Protein AF-A0A8T0B0D5-F1 (afdb_monomer)

Solvent-accessible surface area (backbone atoms only — not comparable to full-atom values): 10250 Å² total; per-residue (Å²): 135,80,87,77,82,82,87,84,84,84,89,84,90,80,91,70,102,72,80,79,69,69,94,66,59,97,83,63,79,64,59,71,69,56,49,51,54,53,49,50,52,52,48,59,61,49,45,60,59,59,53,49,54,57,57,57,46,31,57,66,45,50,38,73,70,39,65,66,64,49,49,52,52,48,52,49,52,51,51,52,32,50,51,49,32,51,48,35,46,74,77,50,87,65,55,93,58,88,61,65,85,58,75,76,56,47,61,61,50,53,57,58,40,66,35,85,95,46,54,73,57,75,56,53,77,37,71,91,68,50,52,82,87,37,69,68,54,49,50,58,35,49,53,51,53,51,53,52,54,51,49,53,52,54,52,50,54,52,51,56,55,51,68,73,74,111

Secondary structure (DSSP, 8-state):
--TTS-----------TTTT--SS-TT----HHHHHHHHHHHHHHHHHHHHHHHHHHHHHTT-TT-HHHHHHHHHHHHHHHHHHHHHHHHHS-SS-------GGGHHHHHHHHTSGGGPPPGGGG-TTT--TT-HHHHHHHHHHHHHHHHHHHHHHHHHHHHHTT-

Sequence (166 aa):
MVIKLIQGQNADLSEDDNRNKLAYSVTDVPPWYLCIILGIQHFLTAFGGILAIPLILSQSLCLQHDGLTQSHLISTMFFVSGICTLLQVTLGIRLPILQGGTFTLLAPTTSLLSMPDWVCPAWTQNATLVNTSSPEFIQVWQSRIQVIQGSIMVGSLFQVWWDSLV

pLDDT: mean 75.68, std 16.86, range [29.59, 91.25]

Radius of gyration: 22.43 Å; Cα contacts (8 Å, |Δi|>4): 78; chains: 1; bounding box: 43×40×68 Å

Nearest PDB structures (foldseek):
  8jew-assembly1_A-2  TM=7.984E-01  e=6.962E-06  Homo sapiens
  8jez-assembly1_A-2  TM=7.592E-01  e=1.168E-05  Homo sapiens
  8jf0-assembly1_A-2  TM=8.179E-01  e=9.790E-05  Homo sapiens

Organism: Silurus meridionalis (NCBI:txid175797)

Mean predicted aligned error: 12.33 Å

Structure (mmCIF, N/CA/C/O backbone):
data_AF-A0A8T0B0D5-F1
#
_entry.id   AF-A0A8T0B0D5-F1
#
loop_
_atom_site.group_PDB
_atom_site.id
_atom_site.type_symbol
_atom_site.label_atom_id
_atom_site.label_alt_id
_atom_site.label_comp_id
_atom_site.label_asym_id
_atom_site.label_entity_id
_atom_site.label_seq_id
_atom_site.pdbx_PDB_ins_code
_atom_site.Cartn_x
_atom_site.Cartn_y
_atom_site.Cartn_z
_atom_site.occupancy
_atom_site.B_iso_or_equiv
_atom_site.auth_seq_id
_atom_site.auth_comp_id
_atom_site.auth_asym_id
_atom_site.auth_atom_id
_atom_site.pdbx_PDB_model_num
ATOM 1 N N . MET A 1 1 ? 0.054 -14.868 17.062 1.00 37.59 1 MET A N 1
ATOM 2 C CA . MET A 1 1 ? 1.086 -15.918 16.886 1.00 37.59 1 MET A CA 1
ATOM 3 C 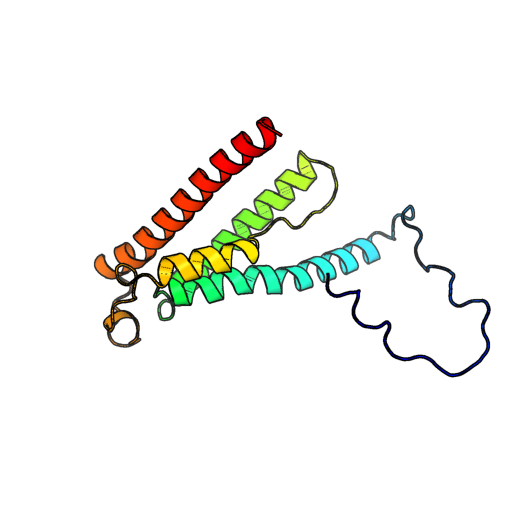C . MET A 1 1 ? 2.451 -15.571 17.504 1.00 37.59 1 MET A C 1
ATOM 5 O O . MET A 1 1 ? 3.306 -16.436 17.523 1.00 37.59 1 MET A O 1
ATOM 9 N N . VAL A 1 2 ? 2.666 -14.373 18.070 1.00 34.00 2 VAL A N 1
ATOM 10 C CA . VAL A 1 2 ? 3.942 -14.018 18.745 1.00 34.00 2 VAL A CA 1
ATOM 11 C C . VAL A 1 2 ? 3.901 -14.229 20.272 1.00 34.00 2 VAL A C 1
ATOM 13 O O . VAL A 1 2 ? 4.936 -14.333 20.913 1.00 34.00 2 VAL A O 1
ATOM 16 N N . ILE A 1 3 ? 2.721 -14.417 20.873 1.00 39.91 3 ILE A N 1
ATOM 17 C CA . ILE A 1 3 ? 2.562 -14.513 22.343 1.00 39.91 3 ILE A CA 1
ATOM 18 C C . ILE A 1 3 ? 2.840 -15.934 22.898 1.00 39.91 3 ILE A C 1
ATOM 20 O O . ILE A 1 3 ? 2.720 -16.173 24.093 1.00 39.91 3 ILE A O 1
ATOM 24 N N . LYS A 1 4 ? 3.254 -16.907 22.070 1.00 39.28 4 LYS A N 1
ATOM 25 C CA . LYS A 1 4 ? 3.425 -18.311 22.508 1.00 39.28 4 LYS A CA 1
ATOM 26 C C . LYS A 1 4 ? 4.863 -18.783 22.776 1.00 39.28 4 LYS A C 1
ATOM 28 O O . LYS A 1 4 ? 5.046 -19.974 22.996 1.00 39.28 4 LYS A O 1
ATOM 33 N N . LEU A 1 5 ? 5.869 -17.902 22.795 1.00 39.88 5 LEU A N 1
ATOM 34 C CA . LEU A 1 5 ? 7.285 -18.312 22.913 1.00 39.88 5 LEU A CA 1
ATOM 35 C C . LEU A 1 5 ? 7.993 -17.937 24.230 1.00 39.88 5 LEU A C 1
ATOM 37 O O . LEU A 1 5 ? 9.216 -17.906 24.270 1.00 39.88 5 LEU A O 1
ATOM 41 N N . ILE A 1 6 ? 7.265 -17.708 25.328 1.00 41.59 6 ILE A N 1
ATOM 42 C CA . ILE A 1 6 ? 7.870 -17.430 26.652 1.00 41.59 6 ILE A CA 1
ATOM 43 C C . ILE A 1 6 ? 7.295 -18.386 27.716 1.00 41.59 6 ILE A C 1
ATOM 45 O O . ILE A 1 6 ? 6.822 -17.985 28.771 1.00 41.59 6 ILE A O 1
ATOM 49 N N . GLN A 1 7 ? 7.275 -19.686 27.414 1.00 43.03 7 GLN A N 1
ATOM 50 C CA . GLN A 1 7 ? 6.944 -20.766 28.366 1.00 43.03 7 GLN A CA 1
ATOM 51 C C . GLN A 1 7 ? 8.176 -21.640 28.668 1.00 43.03 7 GLN A C 1
ATOM 53 O O . GLN A 1 7 ? 8.060 -22.834 28.920 1.00 43.03 7 GLN A O 1
ATOM 58 N N . GLY A 1 8 ? 9.374 -21.056 28.585 1.00 35.22 8 GLY A N 1
ATOM 59 C CA . GLY A 1 8 ? 10.639 -21.791 28.547 1.00 35.22 8 GLY A CA 1
ATOM 60 C C . GLY A 1 8 ? 11.610 -21.553 29.702 1.00 35.22 8 GLY A C 1
ATOM 61 O O . GLY A 1 8 ? 12.781 -21.862 29.517 1.00 35.22 8 GLY A O 1
ATOM 62 N N . GLN A 1 9 ? 11.199 -21.010 30.857 1.00 32.94 9 GLN A N 1
ATOM 63 C CA . GLN A 1 9 ? 12.089 -20.976 32.030 1.00 32.94 9 GLN A CA 1
ATOM 64 C C . GLN A 1 9 ? 11.304 -20.897 33.350 1.00 32.94 9 GLN A C 1
ATOM 66 O O . GLN A 1 9 ? 10.530 -19.972 33.568 1.00 32.94 9 GLN A O 1
ATOM 71 N N . ASN A 1 10 ? 11.479 -21.917 34.192 1.00 37.72 10 ASN A N 1
ATOM 72 C CA . ASN A 1 10 ? 10.808 -22.164 35.472 1.00 37.72 10 ASN A CA 1
ATOM 73 C C . ASN A 1 10 ? 11.832 -22.067 36.635 1.00 37.72 10 ASN A C 1
ATOM 75 O O . ASN A 1 10 ? 13.013 -22.310 36.386 1.00 37.72 10 ASN A O 1
ATOM 79 N N . ALA A 1 11 ? 11.332 -21.833 37.864 1.00 31.84 11 ALA A N 1
ATOM 80 C CA . ALA A 1 11 ? 11.979 -21.660 39.194 1.00 31.84 11 ALA A CA 1
ATOM 81 C C . ALA A 1 11 ? 12.432 -20.213 39.530 1.00 31.84 11 ALA A C 1
ATOM 83 O O . ALA A 1 11 ? 13.164 -19.618 38.750 1.00 31.84 11 ALA A O 1
ATOM 84 N N . ASP A 1 12 ? 12.010 -19.542 40.619 1.00 29.59 12 ASP A N 1
ATOM 85 C CA . ASP A 1 12 ? 11.846 -19.944 42.038 1.00 29.59 12 ASP A CA 1
ATOM 86 C C . ASP A 1 12 ? 10.712 -19.136 42.768 1.00 29.59 12 ASP A C 1
ATOM 88 O O . ASP A 1 12 ? 10.218 -18.140 42.240 1.00 29.59 12 ASP A O 1
ATOM 92 N N . LEU A 1 13 ? 10.297 -19.608 43.954 1.00 33.19 13 LEU A N 1
ATOM 93 C CA . LEU A 1 13 ? 9.219 -19.218 44.898 1.00 33.19 13 LEU A CA 1
ATOM 94 C C . LEU A 1 13 ? 9.270 -17.726 45.339 1.00 33.19 13 LEU A C 1
ATOM 96 O O . LEU A 1 13 ? 10.309 -17.094 45.228 1.00 33.19 13 LEU A O 1
ATOM 100 N N . SER A 1 14 ? 8.262 -17.022 45.878 1.00 35.22 14 SER A N 1
ATOM 101 C CA . SER A 1 14 ? 7.032 -17.307 46.640 1.00 35.22 14 SER A CA 1
ATOM 102 C C . SER A 1 14 ? 6.222 -15.987 46.771 1.00 35.22 14 SER A C 1
ATOM 104 O O . SER A 1 14 ? 6.750 -14.915 46.488 1.00 35.22 14 SER A O 1
ATOM 106 N N . GLU A 1 15 ? 4.967 -16.080 47.237 1.00 37.84 15 GLU A N 1
ATOM 107 C CA . GLU A 1 15 ? 4.108 -14.987 47.754 1.00 37.84 15 GLU A CA 1
ATOM 108 C C . GLU A 1 15 ? 3.615 -13.922 46.754 1.00 37.84 15 GLU A C 1
ATOM 110 O O . GLU A 1 15 ? 4.315 -12.993 46.371 1.00 37.84 15 GLU A O 1
ATOM 115 N N . ASP A 1 16 ? 2.361 -14.039 46.308 1.00 37.31 16 ASP A N 1
ATOM 116 C CA . ASP A 1 16 ? 1.314 -13.043 46.610 1.00 37.31 16 ASP A CA 1
ATOM 117 C C . ASP A 1 16 ? 0.026 -13.420 45.857 1.00 37.31 16 ASP A C 1
ATOM 119 O O . ASP A 1 16 ? -0.079 -13.282 44.633 1.00 37.31 16 ASP A O 1
ATOM 123 N N . ASP A 1 17 ? -0.946 -13.911 46.623 1.00 40.31 17 ASP A N 1
ATOM 124 C CA . ASP A 1 17 ? -2.309 -14.327 46.264 1.00 40.31 17 ASP A CA 1
ATOM 125 C C . ASP A 1 17 ? -3.208 -13.128 45.861 1.00 40.31 17 ASP A C 1
ATOM 127 O O . ASP A 1 17 ? -4.390 -13.059 46.176 1.00 40.31 17 ASP A O 1
ATOM 131 N N . ASN A 1 18 ? -2.644 -12.132 45.169 1.00 44.91 18 ASN A N 1
ATOM 132 C CA . ASN A 1 18 ? -3.344 -10.921 44.717 1.00 44.91 18 ASN A CA 1
ATOM 133 C C . ASN A 1 18 ? -2.900 -10.410 43.334 1.00 44.91 18 ASN A C 1
ATOM 135 O O . ASN A 1 18 ? -3.314 -9.337 42.898 1.00 44.91 18 ASN A O 1
ATOM 139 N N . ARG A 1 19 ? -2.092 -11.175 42.588 1.00 44.25 19 ARG A N 1
ATOM 140 C CA . ARG A 1 19 ? -1.550 -10.749 41.278 1.00 44.25 19 ARG A CA 1
ATOM 141 C C . ARG A 1 19 ? -2.359 -11.189 40.051 1.00 44.25 19 ARG A C 1
ATOM 143 O O . ARG A 1 19 ? -2.005 -10.832 38.932 1.00 44.25 19 ARG A O 1
ATOM 150 N N . ASN A 1 20 ? -3.470 -11.901 40.254 1.00 49.75 20 ASN A N 1
ATOM 151 C CA . ASN A 1 20 ? -4.321 -12.430 39.175 1.00 49.75 20 ASN A CA 1
ATOM 152 C C . ASN A 1 20 ? -5.696 -11.754 39.082 1.00 49.75 20 ASN A C 1
ATOM 154 O O . ASN A 1 20 ? -6.598 -12.261 38.414 1.00 49.75 20 ASN A O 1
ATOM 158 N N . LYS A 1 21 ? -5.886 -10.599 39.726 1.00 45.38 21 LYS A N 1
ATOM 159 C CA . LYS A 1 21 ? -7.056 -9.769 39.454 1.00 45.38 21 LYS A CA 1
ATOM 160 C C . LYS A 1 21 ? -6.777 -9.011 38.165 1.00 45.38 21 LYS A C 1
ATOM 162 O O . LYS A 1 21 ? -6.106 -7.983 38.180 1.00 45.38 21 LYS A O 1
ATOM 167 N N . LEU A 1 22 ? -7.241 -9.569 37.045 1.00 54.00 22 LEU A N 1
ATOM 168 C CA . LEU A 1 22 ? -7.287 -8.873 35.760 1.00 54.00 22 LEU A CA 1
ATOM 169 C C . LEU A 1 22 ? -7.783 -7.446 36.024 1.00 54.00 22 LEU A C 1
ATOM 171 O O . LEU A 1 22 ? -8.912 -7.257 36.472 1.00 54.00 22 LEU A O 1
ATOM 175 N N . ALA A 1 23 ? -6.930 -6.447 35.778 1.00 54.97 23 ALA A N 1
ATOM 176 C CA . ALA A 1 23 ? -7.264 -5.036 35.990 1.00 54.97 23 ALA A CA 1
ATOM 177 C C . ALA A 1 23 ? -8.398 -4.555 35.060 1.00 54.97 23 ALA A C 1
ATOM 179 O O . ALA A 1 23 ? -8.826 -3.407 35.142 1.00 54.97 23 ALA A O 1
ATOM 180 N N . TYR A 1 24 ? -8.862 -5.435 34.168 1.00 50.34 24 TYR A N 1
ATOM 181 C CA . TYR A 1 24 ? -9.861 -5.164 33.162 1.00 50.34 24 TYR A CA 1
ATOM 182 C C . TYR A 1 24 ? -10.664 -6.432 32.837 1.00 50.34 24 TYR A C 1
ATOM 184 O O . TYR A 1 24 ? -10.088 -7.417 32.370 1.00 50.34 24 TYR A O 1
ATOM 192 N N . SER A 1 25 ? -11.978 -6.430 33.081 1.00 45.09 25 SER A N 1
ATOM 193 C CA . SER A 1 25 ? -12.872 -7.485 32.592 1.00 45.09 25 SER A CA 1
ATOM 194 C C . SER A 1 25 ? -13.268 -7.193 31.141 1.00 45.09 25 SER A C 1
ATOM 196 O O . SER A 1 25 ? -13.437 -6.037 30.763 1.00 45.09 25 SER A O 1
ATOM 198 N N . VAL A 1 26 ? -13.453 -8.228 30.313 1.00 53.47 26 VAL A N 1
ATOM 199 C CA . VAL A 1 26 ? -13.815 -8.120 28.877 1.00 53.47 26 VAL A CA 1
ATOM 200 C C . VAL A 1 26 ? -15.113 -7.318 28.642 1.00 53.47 26 VAL A C 1
ATOM 202 O O . VAL A 1 26 ? -15.355 -6.839 27.537 1.00 53.47 26 VAL A O 1
ATOM 205 N N . THR A 1 27 ? -15.932 -7.141 29.681 1.00 53.06 27 THR A N 1
ATOM 206 C CA . THR A 1 27 ? -17.210 -6.414 29.657 1.00 53.06 27 THR A CA 1
ATOM 207 C C . THR A 1 27 ? -17.163 -5.011 30.265 1.00 53.06 27 THR A C 1
ATOM 209 O O . THR A 1 27 ? -18.185 -4.328 30.240 1.00 53.06 27 THR A O 1
ATOM 212 N N . ASP A 1 28 ? -16.032 -4.564 30.819 1.00 53.31 28 ASP A N 1
ATOM 213 C CA . ASP A 1 28 ? -15.916 -3.181 31.277 1.00 53.31 28 ASP A CA 1
ATOM 214 C C . ASP A 1 28 ? -15.750 -2.267 30.055 1.00 53.31 28 ASP A C 1
ATOM 216 O O . ASP A 1 28 ? -15.001 -2.570 29.122 1.00 53.31 28 ASP A O 1
ATOM 220 N N . VAL A 1 29 ? -16.459 -1.140 30.029 1.00 56.88 29 VAL A N 1
ATOM 221 C CA . VAL A 1 29 ? -16.253 -0.059 29.051 1.00 56.88 29 VAL A CA 1
ATOM 222 C C . VAL A 1 29 ? -15.264 0.916 29.677 1.00 56.88 29 VAL A C 1
ATOM 224 O O . VAL A 1 29 ? -15.594 1.508 30.710 1.00 56.88 29 VAL A O 1
ATOM 227 N N . PRO A 1 30 ? -14.056 1.091 29.113 1.00 59.50 30 PRO A N 1
ATOM 228 C CA . PRO A 1 30 ? -13.043 1.846 29.810 1.00 59.50 30 PRO A CA 1
ATOM 229 C C . PRO A 1 30 ? -13.477 3.304 29.751 1.00 59.50 30 PRO A C 1
ATOM 231 O O . PRO A 1 30 ? -14.132 3.711 28.783 1.00 59.50 30 PRO A O 1
ATOM 234 N N . PRO A 1 31 ? -13.102 4.117 30.746 1.00 69.94 31 PRO A N 1
ATOM 235 C CA . PRO A 1 31 ? -13.278 5.551 30.658 1.00 69.94 31 PRO A CA 1
ATOM 236 C C . PRO A 1 31 ? -12.834 6.063 29.283 1.00 69.94 31 PRO A C 1
ATOM 238 O O . PRO A 1 31 ? -11.808 5.631 28.752 1.00 69.94 31 PRO A O 1
ATOM 241 N N . TRP A 1 32 ? -13.616 6.969 28.700 1.00 72.69 32 TRP A N 1
ATOM 242 C CA . TRP A 1 32 ? -13.487 7.396 27.302 1.00 72.69 32 TRP A CA 1
ATOM 243 C C . TRP A 1 32 ? -12.056 7.814 26.905 1.00 72.69 32 TRP A C 1
ATOM 245 O O . TRP A 1 32 ? -11.629 7.571 25.780 1.00 72.69 32 TRP A O 1
ATOM 255 N N . TYR A 1 33 ? -11.285 8.360 27.848 1.00 74.44 33 TYR A N 1
ATOM 256 C CA . TYR A 1 33 ? -9.878 8.731 27.676 1.00 74.44 33 TYR A CA 1
ATOM 257 C C . TYR A 1 33 ? -8.932 7.528 27.524 1.00 74.44 33 TYR A C 1
ATOM 259 O O . TYR A 1 33 ? -8.046 7.555 26.671 1.00 74.44 33 TYR A O 1
ATOM 267 N N . LEU A 1 34 ? -9.123 6.453 28.298 1.00 75.56 34 LEU A N 1
ATOM 268 C CA . LEU A 1 34 ? -8.311 5.236 28.181 1.00 75.56 34 LEU A CA 1
ATOM 269 C C . LEU A 1 34 ? -8.586 4.509 26.864 1.00 75.56 34 LEU A C 1
ATOM 271 O O . LEU A 1 34 ? -7.650 4.032 26.233 1.00 75.56 34 LEU A O 1
ATOM 275 N N . CYS A 1 35 ? -9.841 4.496 26.407 1.00 75.75 35 CYS A N 1
ATOM 276 C CA . CYS A 1 35 ? -10.216 3.922 25.113 1.00 75.75 35 CYS A CA 1
ATOM 277 C C . CYS A 1 35 ? -9.499 4.622 23.942 1.00 75.75 35 CYS A C 1
ATOM 279 O O . CYS A 1 35 ? -8.962 3.961 23.054 1.00 75.75 35 CYS A O 1
ATOM 281 N N . ILE A 1 36 ? -9.414 5.957 23.976 1.00 79.62 36 ILE A N 1
ATOM 282 C CA . ILE A 1 36 ? -8.709 6.740 22.951 1.00 79.62 36 ILE A CA 1
ATOM 283 C C . ILE A 1 36 ? -7.209 6.430 22.954 1.00 79.62 36 ILE A C 1
ATOM 285 O O . ILE A 1 36 ? -6.638 6.178 21.895 1.00 79.62 36 ILE A O 1
ATOM 289 N N . ILE A 1 37 ? -6.567 6.411 24.126 1.00 83.69 37 ILE A N 1
ATOM 290 C CA . ILE A 1 37 ? -5.126 6.133 24.233 1.00 83.69 37 ILE A CA 1
ATOM 291 C C . ILE A 1 37 ? -4.807 4.715 23.744 1.00 83.69 37 ILE A C 1
ATOM 293 O O . ILE A 1 37 ? -3.882 4.533 22.952 1.00 83.69 37 ILE A O 1
ATOM 297 N N . LEU A 1 38 ? -5.599 3.721 24.158 1.00 80.56 38 LEU A N 1
ATOM 298 C CA . LEU A 1 38 ? -5.425 2.332 23.733 1.00 80.56 38 LEU A CA 1
ATOM 299 C C . LEU A 1 38 ? -5.659 2.170 22.221 1.00 80.56 38 LEU A C 1
ATOM 301 O O . LEU A 1 38 ? -4.917 1.453 21.553 1.00 80.56 38 LEU A O 1
ATOM 305 N N . GLY A 1 39 ? -6.650 2.877 21.667 1.00 78.81 39 GLY A N 1
ATOM 306 C CA . GLY A 1 39 ? -6.935 2.904 20.231 1.00 78.81 39 GLY A CA 1
ATOM 307 C C . GLY A 1 39 ? -5.794 3.512 19.413 1.00 78.81 39 GLY A C 1
ATOM 308 O O . GLY A 1 39 ? -5.383 2.932 18.409 1.00 78.81 39 GLY A O 1
ATOM 309 N N . ILE A 1 40 ? -5.221 4.630 19.873 1.00 82.88 40 ILE A N 1
ATOM 310 C CA . ILE A 1 40 ? -4.040 5.246 19.249 1.00 82.88 40 ILE A CA 1
ATOM 311 C C . ILE A 1 40 ? -2.842 4.297 19.319 1.00 82.88 40 ILE A C 1
ATOM 313 O O . ILE A 1 40 ? -2.151 4.115 18.319 1.00 82.88 40 ILE A O 1
ATOM 317 N N . GLN A 1 41 ? -2.605 3.654 20.464 1.00 84.44 41 GLN A N 1
ATOM 318 C CA . GLN A 1 41 ? -1.517 2.690 20.617 1.00 84.44 41 GLN A CA 1
ATOM 319 C C . GLN A 1 41 ? -1.669 1.507 19.651 1.00 84.44 41 GLN A C 1
ATOM 321 O O . GLN A 1 41 ? -0.702 1.116 18.988 1.00 84.44 41 GLN A O 1
ATOM 326 N N . HIS A 1 42 ? -2.882 0.963 19.522 1.00 80.12 42 HIS A N 1
ATOM 327 C CA . HIS A 1 42 ? -3.159 -0.112 18.574 1.00 80.12 42 HIS A CA 1
ATOM 328 C C . HIS A 1 42 ? -2.969 0.332 17.123 1.00 80.12 42 HIS A C 1
ATOM 330 O O . HIS A 1 42 ? -2.359 -0.400 16.341 1.00 80.12 42 HIS A O 1
ATOM 336 N N . PHE A 1 43 ? -3.422 1.538 16.780 1.00 83.19 43 PHE A N 1
ATOM 337 C CA . PHE A 1 43 ? -3.237 2.112 15.453 1.00 83.19 43 PHE A CA 1
ATOM 338 C C . PHE A 1 43 ? -1.755 2.308 15.117 1.00 83.19 43 PHE A C 1
ATOM 340 O O . PHE A 1 43 ? -1.307 1.835 14.078 1.00 83.19 43 PHE A O 1
ATOM 347 N N . LEU A 1 44 ? -0.974 2.930 16.006 1.00 84.00 44 LEU A N 1
ATOM 348 C CA . LEU A 1 44 ? 0.464 3.147 15.805 1.00 84.00 44 LEU A CA 1
ATOM 349 C C . LEU A 1 44 ? 1.236 1.828 15.676 1.00 84.00 44 LEU A C 1
ATOM 351 O O . LEU A 1 44 ? 2.153 1.721 14.864 1.00 84.00 44 LEU A O 1
ATOM 355 N N . THR A 1 45 ? 0.840 0.804 16.434 1.00 85.06 45 THR A N 1
ATOM 356 C CA . THR A 1 45 ? 1.448 -0.530 16.334 1.00 85.06 45 THR A CA 1
ATOM 357 C C . THR A 1 45 ? 1.135 -1.186 14.985 1.00 85.06 45 THR A C 1
ATOM 359 O O . THR A 1 45 ? 2.023 -1.749 14.348 1.00 85.06 45 THR A O 1
ATOM 362 N N . ALA A 1 46 ? -0.111 -1.092 14.511 1.00 82.56 46 ALA A N 1
ATOM 363 C CA . ALA A 1 46 ? -0.515 -1.633 13.212 1.00 82.56 46 ALA A CA 1
ATOM 364 C C . ALA A 1 46 ? 0.058 -0.837 12.024 1.00 82.56 46 ALA A C 1
ATOM 366 O O . ALA A 1 46 ? 0.381 -1.415 10.986 1.00 82.56 46 ALA A O 1
ATOM 367 N N . PHE A 1 47 ? 0.234 0.476 12.186 1.00 84.62 47 PHE A N 1
ATOM 368 C CA . PHE A 1 47 ? 0.776 1.390 11.182 1.00 84.62 47 PHE A CA 1
ATOM 369 C C . PHE A 1 47 ? 2.154 0.954 10.673 1.00 84.62 47 PHE A C 1
ATOM 371 O O . PHE A 1 47 ? 2.393 0.967 9.466 1.00 84.62 47 PHE A O 1
ATOM 378 N N . GLY A 1 48 ? 3.034 0.489 11.568 1.00 84.75 48 GLY A N 1
ATOM 379 C CA . GLY A 1 48 ? 4.346 -0.038 11.178 1.00 84.75 48 GLY A CA 1
ATOM 380 C C . GLY A 1 48 ? 4.244 -1.238 10.231 1.00 84.75 48 GLY A C 1
ATOM 381 O O . GLY A 1 48 ? 5.018 -1.351 9.282 1.00 84.75 48 GLY A O 1
ATOM 382 N N . GLY A 1 49 ? 3.239 -2.096 10.434 1.00 82.50 49 GLY A N 1
ATOM 383 C CA . GLY A 1 49 ? 2.980 -3.229 9.550 1.00 82.50 49 GLY A CA 1
ATOM 384 C C . GLY A 1 49 ? 2.433 -2.805 8.184 1.00 82.50 49 GLY A C 1
ATOM 385 O O . GLY A 1 49 ? 2.873 -3.309 7.152 1.00 82.50 49 GLY A O 1
ATOM 386 N N . ILE A 1 50 ? 1.524 -1.828 8.170 1.00 82.06 50 ILE A N 1
ATOM 387 C CA . ILE A 1 50 ? 0.928 -1.298 6.936 1.00 82.06 50 ILE A CA 1
ATOM 388 C C . ILE A 1 50 ? 1.976 -0.583 6.074 1.00 82.06 50 ILE A C 1
ATOM 390 O O . ILE A 1 50 ? 1.929 -0.725 4.857 1.00 82.06 50 ILE A O 1
ATOM 394 N N . LEU A 1 51 ? 2.941 0.127 6.675 1.00 88.12 51 LEU A N 1
ATOM 395 C CA . LEU A 1 51 ? 4.047 0.766 5.949 1.00 88.12 51 LEU A CA 1
ATOM 396 C C . LEU A 1 51 ? 5.042 -0.221 5.341 1.00 88.12 51 LEU A C 1
ATOM 398 O O . LEU A 1 51 ? 5.602 0.058 4.283 1.00 88.12 51 LEU A O 1
ATOM 402 N N . ALA A 1 52 ? 5.289 -1.353 5.999 1.00 88.75 52 ALA A N 1
ATOM 403 C CA . ALA A 1 52 ? 6.303 -2.302 5.551 1.00 88.75 52 ALA A CA 1
ATOM 404 C C . ALA A 1 52 ? 5.974 -2.894 4.168 1.00 88.75 52 ALA A C 1
ATOM 406 O O . ALA A 1 52 ? 6.861 -3.074 3.338 1.00 88.75 52 ALA A O 1
ATOM 407 N N . ILE A 1 53 ? 4.692 -3.144 3.897 1.00 86.69 53 ILE A N 1
ATOM 408 C CA . ILE A 1 53 ? 4.208 -3.760 2.653 1.00 86.69 53 ILE A CA 1
ATOM 409 C C . ILE A 1 53 ? 4.521 -2.912 1.404 1.00 86.69 53 ILE A C 1
ATOM 411 O O . ILE A 1 53 ? 5.213 -3.425 0.523 1.00 86.69 53 ILE A O 1
ATOM 415 N N . PRO A 1 54 ? 4.075 -1.641 1.283 1.00 85.00 54 PRO A N 1
ATOM 416 C CA . PRO A 1 54 ? 4.403 -0.800 0.134 1.00 85.00 54 PRO A CA 1
ATOM 417 C C . PRO A 1 54 ? 5.899 -0.542 0.002 1.00 85.00 54 PRO A C 1
ATOM 419 O O . PRO A 1 54 ? 6.370 -0.368 -1.116 1.00 85.00 54 PRO A O 1
ATOM 422 N N . LEU A 1 55 ? 6.644 -0.528 1.113 1.00 88.44 55 LEU A N 1
ATOM 423 C CA . LEU A 1 55 ? 8.086 -0.299 1.091 1.00 88.44 55 LEU A CA 1
ATOM 424 C C . LEU A 1 55 ? 8.842 -1.476 0.470 1.00 88.44 55 LEU A C 1
ATOM 426 O O . LEU A 1 55 ? 9.735 -1.268 -0.338 1.00 88.44 55 LEU A O 1
ATOM 430 N N . ILE A 1 56 ? 8.463 -2.710 0.810 1.00 88.50 56 ILE A N 1
ATOM 431 C CA . ILE A 1 56 ? 9.022 -3.927 0.198 1.00 88.50 56 ILE A CA 1
ATOM 432 C C . ILE A 1 56 ? 8.574 -4.032 -1.266 1.00 88.50 56 ILE A C 1
ATOM 434 O O . ILE A 1 56 ? 9.346 -4.393 -2.160 1.00 88.50 56 ILE A O 1
ATOM 438 N N . LEU A 1 57 ? 7.313 -3.688 -1.524 1.00 86.56 57 LEU A N 1
ATOM 439 C CA . LEU A 1 57 ? 6.740 -3.754 -2.857 1.00 86.56 57 LEU A CA 1
ATOM 440 C C . LEU A 1 57 ? 7.361 -2.713 -3.803 1.00 86.56 57 LEU A C 1
ATOM 442 O O . LEU A 1 57 ? 7.594 -3.035 -4.965 1.00 86.56 57 LEU A O 1
ATOM 446 N N . SER A 1 58 ? 7.697 -1.507 -3.330 1.00 86.56 58 SER A N 1
ATOM 447 C CA . SER A 1 58 ? 8.326 -0.473 -4.164 1.00 86.56 58 SER A CA 1
ATOM 448 C C . SER A 1 58 ? 9.698 -0.901 -4.688 1.00 86.56 58 SER A C 1
ATOM 450 O O . SER A 1 58 ? 10.027 -0.601 -5.837 1.00 86.56 58 SER A O 1
ATOM 452 N N . GLN A 1 59 ? 10.459 -1.680 -3.910 1.00 84.44 59 GLN A N 1
ATOM 453 C CA . GLN A 1 59 ? 11.730 -2.261 -4.366 1.00 84.44 59 GLN A CA 1
ATOM 454 C C . GLN A 1 59 ? 11.498 -3.273 -5.495 1.00 84.44 59 GLN A C 1
ATOM 456 O O . GLN A 1 59 ? 12.214 -3.278 -6.492 1.00 84.44 59 GLN A O 1
ATOM 461 N N . SER A 1 60 ? 10.447 -4.087 -5.366 1.00 84.44 60 SER A N 1
ATOM 462 C CA . SER A 1 60 ? 10.099 -5.131 -6.341 1.00 84.44 60 SER A CA 1
ATOM 463 C C . SER A 1 60 ? 9.453 -4.568 -7.621 1.00 84.44 60 SER A C 1
ATOM 465 O O . SER A 1 60 ? 9.496 -5.195 -8.676 1.00 84.44 60 SER A O 1
ATOM 467 N N . LEU A 1 61 ? 8.863 -3.372 -7.544 1.00 83.50 61 LEU A N 1
ATOM 468 C CA . LEU A 1 61 ? 8.256 -2.639 -8.663 1.00 83.50 61 LEU A CA 1
ATOM 469 C C . LEU A 1 61 ? 9.235 -1.712 -9.401 1.00 83.50 61 LEU A C 1
ATOM 471 O O . LEU A 1 61 ? 8.820 -1.017 -10.326 1.00 83.50 61 LEU A O 1
ATOM 475 N N . CYS A 1 62 ? 10.513 -1.691 -9.005 1.00 83.62 62 CYS A N 1
ATOM 476 C CA . CYS A 1 62 ? 11.544 -0.802 -9.553 1.00 83.62 62 CYS A CA 1
ATOM 477 C C . CYS A 1 62 ? 11.290 0.701 -9.278 1.00 83.62 62 CYS A C 1
ATOM 479 O O . CYS A 1 62 ? 11.775 1.563 -10.008 1.00 83.62 62 CYS A O 1
ATOM 481 N N . LEU A 1 63 ? 10.545 1.023 -8.214 1.00 81.75 63 LEU A N 1
ATOM 482 C CA . LEU A 1 63 ? 10.140 2.384 -7.826 1.00 81.75 63 LEU A CA 1
ATOM 483 C C . LEU A 1 63 ? 11.049 3.019 -6.756 1.00 81.75 63 LEU A C 1
ATOM 485 O O . LEU A 1 63 ? 10.768 4.116 -6.284 1.00 81.75 63 LEU A O 1
ATOM 489 N N . GLN A 1 64 ? 12.141 2.350 -6.369 1.00 76.06 64 GLN A N 1
ATOM 490 C CA . GLN A 1 64 ? 13.023 2.739 -5.255 1.00 76.06 64 GLN A CA 1
ATOM 491 C C . GLN A 1 64 ? 13.551 4.186 -5.344 1.00 76.06 64 GLN A C 1
ATOM 493 O O . GLN A 1 64 ? 13.789 4.818 -4.317 1.00 76.06 64 GLN A O 1
ATOM 498 N N . HIS A 1 65 ? 13.748 4.697 -6.561 1.00 75.94 65 HIS A N 1
ATOM 499 C CA . HIS A 1 65 ? 14.346 6.010 -6.819 1.00 75.94 65 HIS A CA 1
ATOM 500 C C . HIS A 1 65 ? 13.320 7.133 -7.029 1.00 75.94 65 HIS A C 1
ATOM 502 O O . HIS A 1 65 ? 13.707 8.296 -7.102 1.00 75.94 65 HIS A O 1
ATOM 508 N N . ASP A 1 66 ? 12.024 6.812 -7.088 1.00 81.00 66 ASP A N 1
ATOM 509 C CA . ASP A 1 66 ? 10.955 7.798 -7.240 1.00 81.00 66 ASP A CA 1
ATOM 510 C C . ASP A 1 66 ? 10.194 7.982 -5.922 1.00 81.00 66 ASP A C 1
ATOM 512 O O . ASP A 1 66 ? 9.129 7.405 -5.681 1.00 81.00 66 ASP A O 1
ATOM 516 N N . GLY A 1 67 ? 10.768 8.811 -5.047 1.00 81.94 67 GLY A N 1
ATOM 517 C CA . GLY A 1 67 ? 10.177 9.119 -3.746 1.00 81.94 67 GLY A CA 1
ATOM 518 C C . GLY A 1 67 ? 8.784 9.752 -3.845 1.00 81.94 67 GLY A C 1
ATOM 519 O O . GLY A 1 67 ? 7.960 9.537 -2.954 1.00 81.94 67 GLY A O 1
ATOM 520 N N . LEU A 1 68 ? 8.487 10.474 -4.933 1.00 85.69 68 LEU A N 1
ATOM 521 C CA . LEU A 1 68 ? 7.177 11.088 -5.144 1.00 85.69 68 LEU A CA 1
ATOM 522 C C . LEU A 1 68 ? 6.127 10.005 -5.397 1.00 85.69 68 LEU A C 1
ATOM 524 O O . LEU A 1 68 ? 5.175 9.889 -4.623 1.00 85.69 68 LEU A O 1
ATOM 528 N N . THR A 1 69 ? 6.334 9.150 -6.399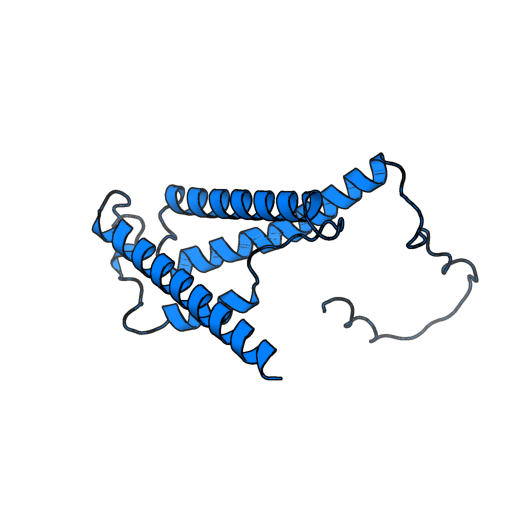 1.00 85.38 69 THR A N 1
ATOM 529 C CA . THR A 1 69 ? 5.396 8.059 -6.720 1.00 85.38 69 THR A CA 1
ATOM 530 C C . THR A 1 69 ? 5.267 7.061 -5.568 1.00 85.38 69 THR A C 1
ATOM 532 O O . THR A 1 69 ? 4.156 6.643 -5.230 1.00 85.38 69 THR A O 1
ATOM 535 N N . GLN A 1 70 ? 6.371 6.737 -4.886 1.00 86.62 70 GLN A N 1
ATOM 536 C CA . GLN A 1 70 ? 6.336 5.884 -3.698 1.00 86.62 70 GLN A CA 1
ATOM 537 C C . GLN A 1 70 ? 5.468 6.494 -2.585 1.00 86.62 70 GLN A C 1
ATOM 539 O O . GLN A 1 70 ? 4.649 5.794 -1.987 1.00 86.62 70 GLN A O 1
ATOM 544 N N . SER A 1 71 ? 5.601 7.797 -2.316 1.00 89.56 71 SER A N 1
ATOM 545 C CA . SER A 1 71 ? 4.786 8.476 -1.301 1.00 89.56 71 SER A CA 1
ATOM 546 C C . SER A 1 71 ? 3.297 8.513 -1.669 1.00 89.56 71 SER A C 1
ATOM 548 O O . SER A 1 71 ? 2.444 8.315 -0.800 1.00 89.56 71 SER A O 1
ATOM 550 N N . HIS A 1 72 ? 2.969 8.668 -2.957 1.00 89.56 72 HIS A N 1
ATOM 551 C CA . HIS A 1 72 ? 1.594 8.604 -3.452 1.00 89.56 72 HIS A CA 1
ATOM 552 C C . HIS A 1 72 ? 0.968 7.218 -3.256 1.00 89.56 72 HIS A C 1
ATOM 554 O O . HIS A 1 72 ? -0.180 7.124 -2.812 1.00 89.56 72 HIS A O 1
ATOM 560 N N . LEU A 1 73 ? 1.718 6.142 -3.518 1.00 88.12 73 LEU A N 1
ATOM 561 C CA . LEU A 1 73 ? 1.275 4.764 -3.271 1.00 88.12 73 LEU A CA 1
ATOM 562 C C . LEU A 1 73 ? 0.989 4.523 -1.785 1.00 88.12 73 LEU A C 1
ATOM 564 O O . LEU A 1 73 ? -0.085 4.035 -1.436 1.00 88.12 73 LEU A O 1
ATOM 568 N N . ILE A 1 74 ? 1.916 4.923 -0.911 1.00 89.81 74 ILE A N 1
ATOM 569 C CA . ILE A 1 74 ? 1.769 4.785 0.544 1.00 89.81 74 ILE A CA 1
ATOM 570 C C . ILE A 1 74 ? 0.537 5.558 1.038 1.00 89.81 74 ILE A C 1
ATOM 572 O O . ILE A 1 74 ? -0.293 5.004 1.760 1.00 89.81 74 ILE A O 1
ATOM 576 N N . SER A 1 75 ? 0.380 6.813 0.607 1.00 90.88 75 SER A N 1
ATOM 577 C CA . SER A 1 75 ? -0.772 7.654 0.955 1.00 90.88 75 SER A CA 1
ATOM 578 C C . SER A 1 75 ? -2.094 7.019 0.514 1.00 90.88 75 SER A C 1
ATOM 580 O O . SER A 1 75 ? -3.037 6.922 1.299 1.00 90.88 75 SER A O 1
ATOM 582 N N . THR A 1 76 ? -2.142 6.491 -0.710 1.00 90.12 76 THR A N 1
ATOM 583 C CA . THR A 1 76 ? -3.337 5.828 -1.248 1.00 90.12 76 THR A CA 1
ATOM 584 C C . THR A 1 76 ? -3.677 4.559 -0.465 1.00 90.12 76 THR A C 1
ATOM 586 O O . THR A 1 76 ? -4.842 4.328 -0.150 1.00 90.12 76 THR A O 1
ATOM 589 N N . MET A 1 77 ? -2.680 3.753 -0.086 1.00 87.38 77 MET A N 1
ATOM 590 C CA . MET A 1 77 ? -2.899 2.558 0.736 1.00 87.38 77 MET A CA 1
ATOM 591 C C . MET A 1 77 ? -3.458 2.901 2.120 1.00 87.38 77 MET A C 1
ATOM 593 O O . MET A 1 77 ? -4.380 2.228 2.583 1.00 87.38 77 MET A O 1
ATOM 597 N N . PHE A 1 78 ? -2.965 3.967 2.758 1.00 87.50 78 PHE A N 1
ATOM 598 C CA . PHE A 1 78 ? -3.538 4.448 4.017 1.00 87.50 78 PHE A CA 1
ATOM 599 C C . PHE A 1 78 ? -4.949 4.973 3.862 1.00 87.50 78 PHE A C 1
ATOM 601 O O . PHE A 1 78 ? -5.806 4.671 4.688 1.00 87.50 78 PHE A O 1
ATOM 608 N N . PHE A 1 79 ? -5.194 5.739 2.805 1.00 90.06 79 PHE A N 1
ATOM 609 C CA . PHE A 1 79 ? -6.509 6.283 2.526 1.00 90.06 79 PHE A CA 1
ATOM 610 C C . PHE A 1 79 ? -7.540 5.163 2.344 1.00 90.06 79 PHE A C 1
ATOM 612 O O . PHE A 1 79 ? -8.573 5.155 3.011 1.00 90.06 79 PHE A O 1
ATOM 619 N N . VAL A 1 80 ? -7.220 4.158 1.523 1.00 88.62 80 VAL A N 1
ATOM 620 C CA . VAL A 1 80 ? -8.087 2.993 1.292 1.00 88.62 80 VAL A CA 1
ATOM 621 C C . VAL A 1 80 ? -8.260 2.158 2.564 1.00 88.62 80 VAL A C 1
ATOM 623 O O . VAL A 1 80 ? -9.382 1.764 2.877 1.00 88.62 80 VAL A O 1
ATOM 626 N N . SER A 1 81 ? -7.194 1.918 3.335 1.00 84.81 81 SER A N 1
ATOM 627 C CA . SER A 1 81 ? -7.288 1.185 4.608 1.00 84.81 81 SER A CA 1
ATOM 628 C C . SER A 1 81 ? -8.148 1.927 5.641 1.00 84.81 81 SER A C 1
ATOM 630 O O . SER A 1 81 ? -8.979 1.312 6.315 1.00 84.81 81 SER A O 1
ATOM 632 N N . GLY A 1 82 ? -8.025 3.254 5.718 1.00 85.31 82 GLY A N 1
ATOM 633 C CA . GLY A 1 82 ? -8.856 4.102 6.567 1.00 85.31 82 GLY A CA 1
ATOM 634 C C . GLY A 1 82 ? -10.329 4.057 6.163 1.00 85.31 82 GLY A C 1
ATOM 635 O O . GLY A 1 82 ? -11.186 3.834 7.016 1.00 85.31 82 GLY A O 1
ATOM 636 N N . ILE A 1 83 ? -10.629 4.174 4.863 1.00 87.88 83 ILE A N 1
ATOM 637 C CA . ILE A 1 83 ? -11.997 4.028 4.338 1.00 87.88 83 ILE A CA 1
ATOM 638 C C . ILE A 1 83 ? -12.561 2.649 4.671 1.00 87.88 83 ILE A C 1
ATOM 640 O O . ILE A 1 83 ? -13.688 2.558 5.147 1.00 87.88 83 ILE A O 1
ATOM 644 N N . CYS A 1 84 ? -11.791 1.580 4.456 1.00 83.69 84 CYS A N 1
ATOM 645 C CA . CYS A 1 84 ? -12.233 0.219 4.750 1.00 83.69 84 CYS A CA 1
ATOM 646 C C . CYS A 1 84 ? -12.568 0.055 6.240 1.00 83.69 84 CYS A C 1
ATOM 648 O O . CYS A 1 84 ? -13.622 -0.476 6.580 1.00 83.69 84 CYS A O 1
ATOM 650 N N . THR A 1 85 ? -11.733 0.605 7.124 1.00 81.88 85 THR A N 1
ATOM 651 C CA . THR A 1 85 ? -11.959 0.592 8.577 1.00 81.88 85 THR A CA 1
ATOM 652 C C . THR A 1 85 ? -13.211 1.389 8.961 1.00 81.88 85 THR A C 1
ATOM 654 O O . THR A 1 85 ? -14.035 0.907 9.736 1.00 81.88 85 THR A O 1
ATOM 657 N N . LEU A 1 86 ? -13.408 2.584 8.387 1.00 83.38 86 LEU A N 1
ATOM 658 C CA . LEU A 1 86 ? -14.620 3.382 8.607 1.00 83.38 86 LEU A CA 1
ATOM 659 C C . LEU A 1 86 ? -15.871 2.645 8.125 1.00 83.38 86 LEU A C 1
ATOM 661 O O . LEU A 1 86 ? -16.879 2.621 8.830 1.00 83.38 86 LEU A O 1
ATOM 665 N N . LEU A 1 87 ? -15.807 2.007 6.956 1.00 82.75 87 LEU A N 1
ATOM 666 C CA . LEU A 1 87 ? -16.911 1.232 6.399 1.00 82.75 87 LEU A CA 1
ATOM 667 C C . LEU A 1 87 ? -17.252 0.028 7.295 1.00 82.75 87 LEU A C 1
ATOM 669 O O . LEU A 1 87 ? -18.422 -0.230 7.563 1.00 82.75 87 LEU A O 1
ATOM 673 N N . GLN A 1 88 ? -16.242 -0.667 7.825 1.00 77.12 88 GLN A N 1
ATOM 674 C CA . GLN A 1 88 ? -16.422 -1.793 8.750 1.00 77.12 88 GLN A CA 1
ATOM 675 C C . GLN A 1 88 ? -17.027 -1.374 10.092 1.00 77.12 88 GLN A C 1
ATOM 677 O O . GLN A 1 88 ? -17.886 -2.078 10.625 1.00 77.12 88 GLN A O 1
ATOM 682 N N . VAL A 1 89 ? -16.617 -0.223 10.629 1.00 78.25 89 VAL A N 1
ATOM 683 C CA . VAL A 1 89 ? -17.148 0.305 11.893 1.00 78.25 89 VAL A CA 1
ATOM 684 C C . VAL A 1 89 ? -18.575 0.842 11.729 1.00 78.25 89 VAL A C 1
ATOM 686 O O . VAL A 1 89 ? -19.375 0.723 12.655 1.00 78.25 89 VAL A O 1
ATOM 689 N N . THR A 1 90 ? -18.914 1.411 10.566 1.00 79.19 90 THR A N 1
ATOM 690 C CA . THR A 1 90 ? -20.229 2.032 10.311 1.00 79.19 90 THR A CA 1
ATOM 691 C C . THR A 1 90 ? -21.295 1.058 9.808 1.00 79.19 90 THR A C 1
ATOM 693 O O . THR A 1 90 ? -22.437 1.158 10.251 1.00 79.19 90 THR A O 1
ATOM 696 N N . LEU A 1 91 ? -20.951 0.122 8.915 1.00 73.88 91 LEU A N 1
ATOM 697 C CA . LEU A 1 91 ? -21.899 -0.804 8.268 1.00 73.88 91 LEU A CA 1
ATOM 698 C C . LEU A 1 91 ? -21.716 -2.277 8.677 1.00 73.88 91 LEU A C 1
ATOM 700 O O . LEU A 1 91 ? -22.526 -3.116 8.289 1.00 73.88 91 LEU A O 1
ATOM 704 N N . GLY A 1 92 ? -20.655 -2.610 9.417 1.00 72.38 92 GLY A N 1
ATOM 705 C CA . GLY A 1 92 ? -20.281 -3.987 9.748 1.00 72.38 92 GLY A CA 1
ATOM 706 C C . GLY A 1 92 ? -20.530 -4.393 11.204 1.00 72.38 92 GLY A C 1
ATOM 707 O O . GLY A 1 92 ? -21.444 -3.926 11.879 1.00 72.38 92 GLY A O 1
ATOM 708 N N . ILE A 1 93 ? -19.667 -5.285 11.698 1.00 60.53 93 ILE A N 1
ATOM 709 C CA . ILE A 1 93 ? -19.785 -6.028 12.969 1.00 60.53 93 ILE A CA 1
ATOM 710 C C . ILE A 1 93 ? -19.605 -5.162 14.232 1.00 60.53 93 ILE A C 1
ATOM 712 O O . ILE A 1 93 ? -19.526 -5.700 15.333 1.00 60.53 93 ILE A O 1
ATOM 716 N N . ARG A 1 94 ? -19.518 -3.828 14.101 1.00 57.91 94 ARG A N 1
ATOM 717 C CA . ARG A 1 94 ? -19.255 -2.872 15.198 1.00 57.91 94 ARG A CA 1
ATOM 718 C C . ARG A 1 94 ? -17.957 -3.125 15.987 1.00 57.91 94 ARG A C 1
ATOM 720 O O . ARG A 1 94 ? -17.748 -2.500 17.025 1.00 57.91 94 ARG A O 1
ATOM 727 N N . LEU A 1 95 ? -17.073 -3.995 15.494 1.00 64.38 95 LEU A N 1
ATOM 728 C CA . LEU A 1 95 ? -15.740 -4.218 16.048 1.00 64.38 95 LEU A CA 1
ATOM 729 C C . LEU A 1 95 ? -14.701 -3.440 15.221 1.00 64.38 95 LEU A C 1
ATOM 731 O O . LEU A 1 95 ? -14.678 -3.589 13.998 1.00 64.38 95 LEU A O 1
ATOM 735 N N . PRO A 1 96 ? -13.830 -2.632 15.852 1.00 61.41 96 PRO A N 1
ATOM 736 C CA . PRO A 1 96 ? -12.748 -1.938 15.164 1.00 61.41 96 PRO A CA 1
ATOM 737 C C . PRO A 1 96 ? -11.640 -2.935 14.797 1.00 61.41 96 PRO A C 1
ATOM 739 O O . PRO A 1 96 ? -10.723 -3.186 15.577 1.00 61.41 96 PRO A O 1
ATOM 742 N N . ILE A 1 97 ? -11.738 -3.527 13.606 1.00 70.31 97 ILE A N 1
ATOM 743 C CA . ILE A 1 97 ? -10.711 -4.401 13.034 1.00 70.31 97 ILE A CA 1
ATOM 744 C C .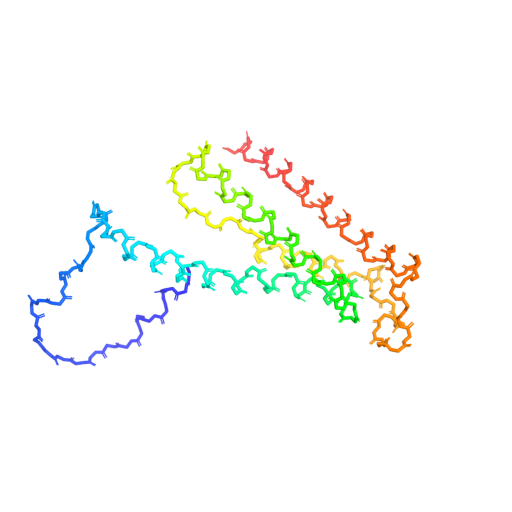 ILE A 1 97 ? -9.915 -3.585 12.012 1.00 70.31 97 ILE A C 1
ATOM 746 O O . ILE A 1 97 ? -10.473 -3.005 11.084 1.00 70.31 97 ILE A O 1
ATOM 750 N N . LEU A 1 98 ? -8.595 -3.528 12.185 1.00 65.75 98 LEU A N 1
ATOM 751 C CA . LEU A 1 98 ? -7.685 -2.885 11.237 1.00 65.75 98 LEU A CA 1
ATOM 752 C C . LEU A 1 98 ? -7.419 -3.852 10.077 1.00 65.75 98 LEU A C 1
ATOM 754 O O . LEU A 1 98 ? -6.501 -4.671 10.127 1.00 65.75 98 LEU A O 1
ATOM 758 N N . GLN A 1 99 ? -8.261 -3.788 9.046 1.00 64.69 99 GLN A N 1
ATOM 759 C CA . GLN A 1 99 ? -8.083 -4.571 7.827 1.00 64.69 99 GLN A CA 1
ATOM 760 C C . GLN A 1 99 ? -7.167 -3.814 6.858 1.00 64.69 99 GLN A C 1
ATOM 762 O O . GLN A 1 99 ? -7.511 -2.763 6.313 1.00 64.69 99 GLN A O 1
ATOM 767 N N . GLY A 1 100 ? -5.964 -4.350 6.671 1.00 71.25 100 GLY A N 1
ATOM 768 C CA . GLY A 1 100 ? -4.955 -3.832 5.751 1.00 71.25 100 GLY A CA 1
ATOM 769 C C . GLY A 1 100 ? -4.457 -4.910 4.793 1.00 71.25 100 GLY A C 1
ATOM 770 O O . GLY A 1 100 ? -4.947 -6.040 4.791 1.00 71.25 100 GLY A O 1
ATOM 771 N N . GLY A 1 101 ? -3.455 -4.560 3.982 1.00 68.81 101 GLY A N 1
ATOM 772 C CA . GLY A 1 101 ? -2.725 -5.548 3.191 1.00 68.81 101 GLY A CA 1
ATOM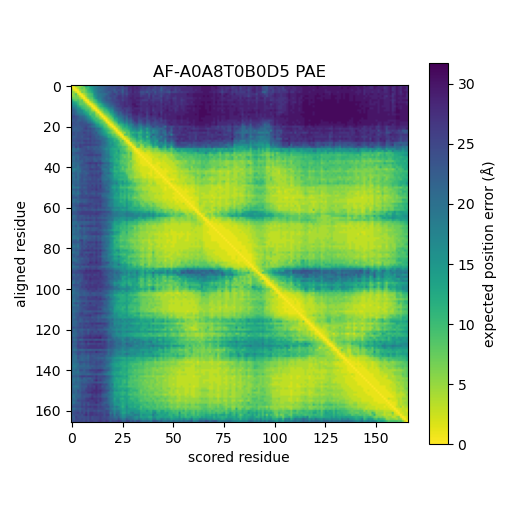 773 C C . GLY A 1 101 ? -2.126 -6.621 4.104 1.00 68.81 101 GLY A C 1
ATOM 774 O O . GLY A 1 101 ? -1.611 -6.311 5.177 1.00 68.81 101 GLY A O 1
ATOM 775 N N . THR A 1 102 ? -2.208 -7.887 3.698 1.00 79.00 102 THR A N 1
ATOM 776 C CA . THR A 1 102 ? -1.614 -8.989 4.460 1.00 79.00 102 THR A CA 1
ATOM 777 C C . THR A 1 102 ? -0.193 -9.273 3.986 1.00 79.00 102 THR A C 1
ATOM 779 O O . THR A 1 102 ? 0.069 -9.367 2.784 1.00 79.00 102 THR A O 1
ATOM 782 N N . PHE A 1 103 ? 0.719 -9.491 4.935 1.00 82.44 103 PHE A N 1
ATOM 783 C CA . P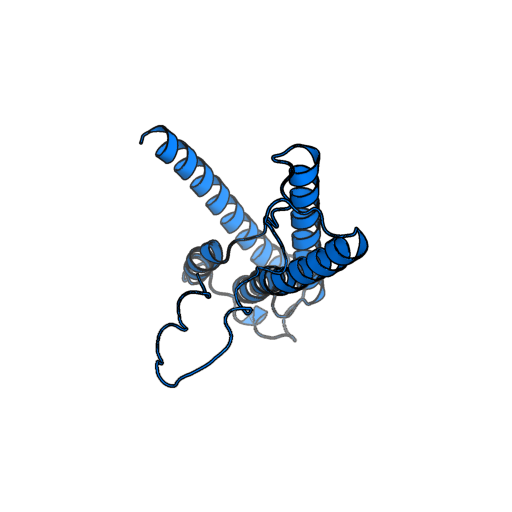HE A 1 103 ? 2.073 -9.979 4.656 1.00 82.44 103 PHE A CA 1
ATOM 784 C C . PHE A 1 103 ? 2.069 -11.312 3.898 1.00 82.44 103 PHE A C 1
ATOM 786 O O . PHE A 1 103 ? 3.011 -11.601 3.166 1.00 82.44 103 PHE A O 1
ATOM 793 N N . THR A 1 104 ? 0.993 -12.098 4.001 1.00 84.38 104 THR A N 1
ATOM 794 C CA . THR A 1 104 ? 0.830 -13.352 3.254 1.00 84.38 104 THR A CA 1
ATOM 795 C C . THR A 1 104 ? 0.843 -13.139 1.739 1.00 84.38 104 THR A C 1
ATOM 797 O O . THR A 1 104 ? 1.282 -14.025 1.017 1.00 84.38 104 THR A O 1
ATOM 800 N N . LEU A 1 105 ? 0.424 -11.966 1.244 1.00 82.38 105 LEU A N 1
ATOM 801 C CA . LEU A 1 105 ? 0.461 -11.646 -0.187 1.00 82.38 105 LEU A CA 1
ATOM 802 C C . LEU A 1 105 ? 1.847 -11.202 -0.665 1.00 82.38 105 LEU A C 1
ATOM 804 O O . LEU A 1 105 ? 2.095 -11.205 -1.870 1.00 82.38 105 LEU A O 1
ATOM 808 N N . LEU A 1 106 ? 2.771 -10.859 0.237 1.00 86.31 106 LEU A N 1
ATOM 809 C CA . LEU A 1 106 ? 4.119 -10.459 -0.165 1.00 86.31 106 LEU A CA 1
ATOM 810 C C . LEU A 1 106 ? 4.886 -11.623 -0.785 1.00 86.31 106 LEU A C 1
ATOM 812 O O . LEU A 1 106 ? 5.460 -11.442 -1.848 1.00 86.31 106 LEU A O 1
ATOM 816 N N . ALA A 1 107 ? 4.854 -12.809 -0.174 1.00 87.81 107 ALA A N 1
ATOM 817 C CA . ALA A 1 107 ? 5.568 -13.987 -0.673 1.00 87.81 107 ALA A CA 1
ATOM 818 C C . ALA A 1 107 ? 5.196 -14.385 -2.121 1.00 87.81 107 ALA A C 1
ATOM 820 O O . ALA A 1 107 ? 6.101 -14.537 -2.944 1.00 87.81 107 ALA A O 1
ATOM 821 N N . PRO A 1 108 ? 3.907 -14.522 -2.494 1.00 86.31 108 PRO A N 1
ATOM 822 C CA . PRO A 1 108 ? 3.549 -14.800 -3.882 1.00 86.31 108 PRO A CA 1
ATOM 823 C C . PRO A 1 108 ? 3.873 -13.619 -4.803 1.00 86.31 108 PRO A C 1
ATOM 825 O O . PRO A 1 108 ? 4.296 -13.838 -5.933 1.00 86.31 108 PRO A O 1
ATOM 828 N N . THR A 1 109 ? 3.745 -12.375 -4.331 1.00 86.88 109 THR A N 1
ATOM 829 C CA . THR A 1 109 ? 4.047 -11.186 -5.145 1.00 86.88 109 THR A CA 1
ATOM 830 C C . THR A 1 109 ? 5.538 -11.062 -5.456 1.00 86.88 109 THR A C 1
ATOM 832 O O . THR A 1 109 ? 5.908 -10.800 -6.598 1.00 86.88 109 THR A O 1
ATOM 835 N N . THR A 1 110 ? 6.416 -11.286 -4.478 1.00 87.06 110 THR A N 1
ATOM 836 C CA . THR A 1 110 ? 7.868 -11.273 -4.697 1.00 87.06 110 THR A CA 1
ATOM 837 C C . THR A 1 110 ? 8.300 -12.442 -5.570 1.00 87.06 110 THR A C 1
ATOM 839 O O . THR A 1 110 ? 9.132 -12.256 -6.455 1.00 87.06 110 THR A O 1
ATOM 842 N N . SER A 1 111 ? 7.697 -13.622 -5.398 1.00 89.12 111 SER A N 1
ATOM 843 C CA . SER A 1 111 ? 7.935 -14.764 -6.286 1.00 89.12 111 SER A CA 1
ATOM 844 C C . SER A 1 111 ? 7.51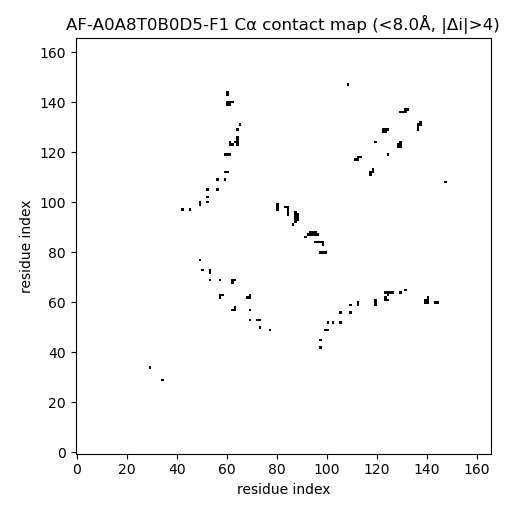1 -14.466 -7.726 1.00 89.12 111 SER A C 1
ATOM 846 O O . SER A 1 111 ? 8.238 -14.810 -8.654 1.00 89.12 111 SER A O 1
ATOM 848 N N . LEU A 1 112 ? 6.369 -13.801 -7.920 1.00 88.12 112 LEU A N 1
ATOM 849 C CA . LEU A 1 112 ? 5.884 -13.395 -9.238 1.00 88.12 112 LEU A CA 1
ATOM 850 C C . LEU A 1 112 ? 6.854 -12.395 -9.895 1.00 88.12 112 LEU A C 1
ATOM 852 O O . LEU A 1 112 ? 7.229 -12.535 -11.054 1.00 88.12 112 LEU A O 1
ATOM 856 N N . LEU A 1 113 ? 7.324 -11.404 -9.141 1.00 85.69 113 LEU A N 1
ATOM 857 C CA . LEU A 1 113 ? 8.239 -10.381 -9.656 1.00 85.69 113 LEU A CA 1
ATOM 858 C C . LEU A 1 113 ? 9.680 -10.882 -9.845 1.00 85.69 113 LEU A C 1
ATOM 860 O O . LEU A 1 113 ? 10.459 -10.230 -10.532 1.00 85.69 113 LEU A O 1
ATOM 864 N N . SER A 1 114 ? 10.028 -12.043 -9.284 1.00 86.19 114 SER A N 1
ATOM 865 C CA . SER A 1 114 ? 11.347 -12.674 -9.452 1.00 86.19 114 SER A CA 1
ATOM 866 C C . SER A 1 114 ? 11.489 -13.458 -10.763 1.00 86.19 114 SER A C 1
ATOM 868 O O . SER A 1 114 ? 12.552 -14.008 -11.042 1.00 86.19 114 SER A O 1
ATOM 870 N N . MET A 1 115 ? 10.429 -13.543 -11.568 1.00 86.19 115 MET A N 1
ATOM 871 C CA . MET A 1 115 ? 10.468 -14.199 -12.874 1.00 86.19 115 MET A CA 1
ATOM 872 C C . MET A 1 115 ? 11.359 -13.424 -13.866 1.00 86.19 115 MET A C 1
ATOM 874 O O . MET A 1 115 ? 11.377 -12.193 -13.822 1.00 86.19 115 MET A O 1
ATOM 878 N N . PRO A 1 116 ? 12.060 -14.110 -14.795 1.00 82.94 116 PRO A N 1
ATOM 879 C CA . PRO A 1 116 ? 13.011 -13.482 -15.722 1.00 82.94 116 PRO A CA 1
ATOM 880 C C . PRO A 1 116 ? 12.380 -12.392 -16.602 1.00 82.94 116 PRO A C 1
ATOM 882 O O . PRO A 1 116 ? 13.022 -11.378 -16.859 1.00 82.94 116 PRO A O 1
ATOM 885 N N . ASP A 1 117 ? 11.110 -12.548 -16.983 1.00 83.25 117 ASP A N 1
ATOM 886 C CA . ASP A 1 117 ? 10.359 -11.550 -17.764 1.00 83.25 117 ASP A CA 1
ATOM 887 C C . ASP A 1 117 ? 10.041 -10.271 -16.971 1.00 83.25 117 ASP A C 1
ATOM 889 O O . ASP A 1 117 ? 9.779 -9.214 -17.543 1.00 83.25 117 ASP A O 1
ATOM 893 N N . TRP A 1 118 ? 10.071 -10.357 -15.640 1.00 83.31 118 TRP A N 1
ATOM 894 C CA . TRP A 1 118 ? 9.698 -9.291 -14.718 1.00 83.31 118 TRP A CA 1
ATOM 895 C C . TRP A 1 118 ? 10.905 -8.746 -13.948 1.00 83.31 118 TRP A C 1
ATOM 897 O O . TRP A 1 118 ? 10.734 -7.975 -13.008 1.00 83.31 118 TRP A O 1
ATOM 907 N N . VAL A 1 119 ? 12.139 -9.033 -14.353 1.00 83.75 119 VAL A N 1
ATOM 908 C CA . VAL A 1 119 ? 13.313 -8.420 -13.715 1.00 83.75 119 VAL A CA 1
ATOM 909 C C . VAL A 1 119 ? 13.342 -6.912 -13.995 1.00 83.75 119 VAL A C 1
ATOM 911 O O . VAL A 1 119 ? 12.998 -6.451 -15.085 1.00 83.75 119 VAL A O 1
ATOM 914 N N . CYS A 1 120 ? 13.711 -6.116 -12.990 1.00 82.62 120 CYS A N 1
ATOM 915 C CA . CYS A 1 120 ? 13.894 -4.677 -13.163 1.00 82.62 120 CYS A CA 1
ATOM 916 C C . CYS A 1 120 ? 15.031 -4.403 -14.157 1.00 82.62 120 CYS A C 1
ATOM 918 O O . CYS A 1 120 ? 16.132 -4.928 -13.976 1.00 82.62 120 CYS A O 1
ATOM 920 N N . PRO A 1 121 ? 14.820 -3.566 -15.186 1.00 82.62 121 PRO A N 1
ATOM 921 C CA . PRO A 1 121 ? 15.885 -3.245 -16.122 1.00 82.62 121 PRO A CA 1
ATOM 922 C C . PRO A 1 121 ? 16.973 -2.419 -15.421 1.00 82.62 121 PRO A C 1
ATOM 924 O O . PRO A 1 121 ? 16.670 -1.551 -14.601 1.00 82.62 121 PRO A O 1
ATOM 927 N N . ALA A 1 122 ? 18.243 -2.658 -15.757 1.00 81.62 122 ALA A N 1
ATOM 928 C CA . ALA A 1 122 ? 19.399 -2.089 -15.049 1.00 81.62 122 ALA A CA 1
ATOM 929 C C . ALA A 1 122 ? 19.386 -0.549 -14.943 1.00 81.62 122 ALA A C 1
ATOM 931 O O . ALA A 1 122 ? 19.905 0.017 -13.983 1.00 81.62 122 ALA A O 1
ATOM 932 N N . TRP A 1 123 ? 18.749 0.152 -15.888 1.00 79.88 123 TRP A N 1
ATOM 933 C CA . TRP A 1 123 ? 18.624 1.612 -15.849 1.00 79.88 123 TRP A CA 1
ATOM 934 C C . TRP A 1 123 ? 17.745 2.120 -14.690 1.00 79.88 123 TRP A C 1
ATOM 936 O O . TRP A 1 123 ? 17.978 3.221 -14.202 1.00 79.88 123 TRP A O 1
ATOM 946 N N . THR A 1 124 ? 16.800 1.314 -14.183 1.00 80.31 124 THR A N 1
ATOM 947 C CA . THR A 1 124 ? 15.959 1.667 -13.015 1.00 80.31 124 THR A CA 1
ATOM 948 C C . THR A 1 124 ? 16.703 1.574 -11.680 1.00 80.31 124 THR A C 1
ATOM 950 O O . THR A 1 124 ? 16.271 2.151 -10.679 1.00 80.31 124 THR A O 1
ATOM 953 N N . GLN A 1 125 ? 17.842 0.874 -11.654 1.00 77.81 125 GLN A N 1
ATOM 954 C CA . GLN A 1 125 ? 18.665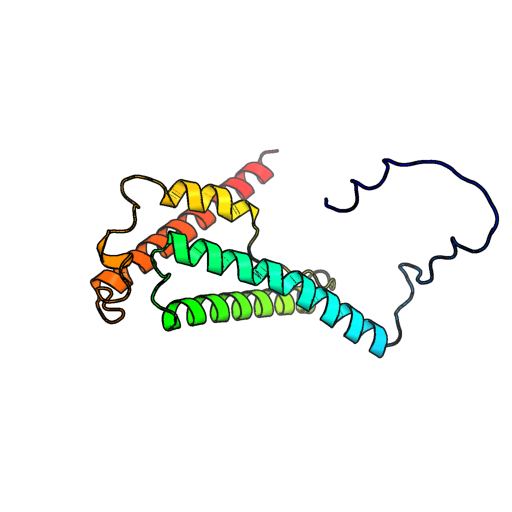 0.705 -10.454 1.00 77.81 125 GLN A CA 1
ATOM 955 C C . GLN A 1 125 ? 19.566 1.913 -10.176 1.00 77.81 125 GLN A C 1
ATOM 957 O O . GLN A 1 125 ? 20.058 2.052 -9.061 1.00 77.81 125 GLN A O 1
ATOM 962 N N . ASN A 1 126 ? 19.777 2.791 -11.159 1.00 79.19 126 ASN A N 1
ATOM 963 C CA . ASN A 1 126 ? 20.634 3.963 -11.022 1.00 79.19 126 ASN A CA 1
ATOM 964 C C . ASN A 1 126 ? 19.788 5.237 -10.915 1.00 79.19 126 ASN A C 1
ATOM 966 O O . ASN A 1 126 ? 19.161 5.654 -11.888 1.00 79.19 126 ASN A O 1
ATOM 970 N N . ALA A 1 127 ? 19.832 5.896 -9.753 1.00 73.50 127 ALA A N 1
ATOM 971 C CA . ALA A 1 127 ? 19.070 7.118 -9.466 1.00 73.50 127 ALA A CA 1
ATOM 972 C C . ALA A 1 127 ? 19.273 8.246 -10.495 1.00 73.50 127 ALA A C 1
ATOM 974 O O . ALA A 1 127 ? 18.365 9.024 -10.755 1.00 73.50 127 ALA A O 1
ATOM 975 N N . THR A 1 128 ? 20.466 8.341 -11.083 1.00 75.25 128 THR A N 1
ATOM 976 C CA . THR A 1 128 ? 20.845 9.386 -12.047 1.00 75.25 128 THR A CA 1
ATOM 977 C C . THR A 1 128 ? 20.373 9.122 -13.474 1.00 75.25 128 THR A C 1
ATOM 979 O O . THR A 1 128 ? 20.376 10.042 -14.286 1.00 75.25 128 THR A O 1
ATOM 982 N N . LEU A 1 129 ? 19.989 7.884 -13.795 1.00 74.81 129 LEU A N 1
ATOM 983 C CA . LEU A 1 129 ? 19.533 7.484 -15.131 1.00 74.81 129 LEU A CA 1
ATOM 984 C C . LEU A 1 129 ? 18.009 7.359 -15.210 1.00 74.81 129 LEU A C 1
ATOM 986 O O . LEU A 1 129 ? 17.455 7.299 -16.307 1.00 74.81 129 LEU A O 1
ATOM 990 N N . VAL A 1 130 ? 17.327 7.311 -14.061 1.00 79.88 130 VAL A N 1
ATOM 991 C CA . VAL A 1 130 ? 15.874 7.181 -14.012 1.00 79.88 130 VAL A CA 1
ATOM 992 C C . VAL A 1 130 ? 15.232 8.530 -14.337 1.00 79.88 130 VAL A C 1
ATOM 994 O O . VAL A 1 130 ? 15.399 9.521 -13.628 1.00 79.88 130 VAL A O 1
ATOM 997 N N . ASN A 1 131 ? 14.488 8.580 -15.437 1.00 80.56 131 ASN A N 1
ATOM 998 C CA . ASN A 1 131 ? 13.640 9.721 -15.747 1.00 80.56 131 ASN A CA 1
ATOM 999 C C . ASN A 1 131 ? 12.215 9.402 -15.285 1.00 80.56 131 ASN A C 1
ATOM 1001 O O . ASN A 1 131 ? 11.483 8.695 -15.980 1.00 80.56 131 ASN A O 1
ATOM 1005 N N . THR A 1 132 ? 11.823 9.904 -14.114 1.00 78.62 132 THR A N 1
ATOM 1006 C CA . THR A 1 132 ? 10.510 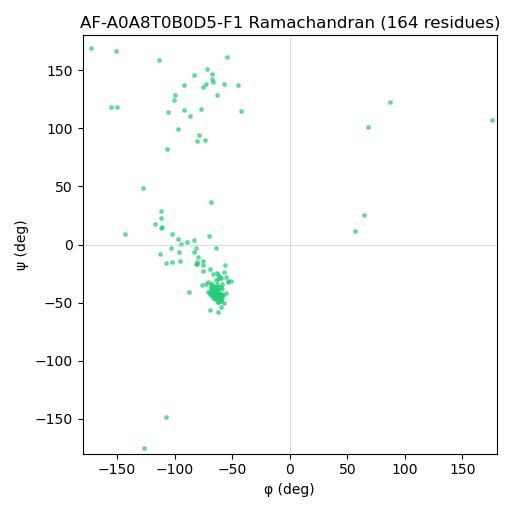9.632 -13.495 1.00 78.62 132 THR A CA 1
ATOM 1007 C C . THR A 1 132 ? 9.336 10.136 -14.336 1.00 78.62 132 THR A C 1
ATOM 1009 O O . THR A 1 132 ? 8.255 9.556 -14.305 1.00 78.62 132 THR A O 1
ATOM 1012 N N . SER A 1 133 ? 9.567 11.161 -15.159 1.00 81.94 133 SER A N 1
ATOM 1013 C CA . SER A 1 133 ? 8.581 11.710 -16.096 1.00 81.94 133 SER A CA 1
ATOM 1014 C C . SER A 1 133 ? 8.494 10.936 -17.414 1.00 81.94 133 SER A C 1
ATOM 1016 O O . SER A 1 133 ? 7.660 11.260 -18.260 1.00 81.94 133 SER A O 1
ATOM 1018 N N . SER A 1 134 ? 9.376 9.956 -17.646 1.00 84.81 134 SER A N 1
ATOM 1019 C CA . SER A 1 134 ? 9.355 9.193 -18.893 1.00 84.81 134 SER A CA 1
ATOM 1020 C C . SER A 1 134 ? 8.155 8.238 -18.935 1.00 84.81 134 SER A C 1
ATOM 1022 O O . SER A 1 134 ? 7.854 7.571 -17.940 1.00 84.81 134 SER A O 1
ATOM 1024 N N . PRO A 1 135 ? 7.473 8.120 -20.089 1.00 84.62 135 PRO A N 1
ATOM 1025 C CA . PRO A 1 135 ? 6.348 7.201 -20.228 1.00 84.62 135 PRO A CA 1
ATOM 1026 C C . PRO A 1 135 ? 6.780 5.737 -20.067 1.00 84.62 135 PRO A C 1
ATOM 1028 O O . PRO A 1 135 ? 6.007 4.938 -19.547 1.00 84.62 135 PRO A O 1
ATOM 1031 N N . GLU A 1 136 ? 8.016 5.391 -20.445 1.00 85.06 136 GLU A N 1
ATOM 1032 C CA . GLU A 1 136 ? 8.558 4.039 -20.268 1.00 85.06 136 GLU A CA 1
ATOM 1033 C C . GLU A 1 136 ? 8.652 3.651 -18.789 1.00 85.06 136 GLU A C 1
ATOM 1035 O O . GLU A 1 136 ? 8.223 2.564 -18.408 1.00 85.06 136 GLU A O 1
ATOM 1040 N N . PHE A 1 137 ? 9.136 4.554 -17.928 1.00 85.31 137 PHE A N 1
ATOM 1041 C CA . PHE A 1 137 ? 9.194 4.305 -16.487 1.00 85.31 137 PHE A CA 1
ATOM 1042 C C . PHE A 1 137 ? 7.808 4.084 -15.890 1.00 85.31 137 PHE A C 1
ATOM 1044 O O . PHE A 1 137 ? 7.604 3.122 -15.147 1.00 85.31 137 PHE A O 1
ATOM 1051 N N . ILE A 1 138 ? 6.845 4.933 -16.260 1.00 85.94 138 ILE A N 1
ATOM 1052 C CA . ILE A 1 138 ? 5.476 4.834 -15.753 1.00 85.94 138 ILE A CA 1
ATOM 1053 C C . ILE A 1 138 ? 4.841 3.498 -16.155 1.00 85.94 138 ILE A C 1
ATOM 1055 O O . ILE A 1 138 ? 4.243 2.816 -15.324 1.00 85.94 138 ILE A O 1
ATOM 1059 N N . GLN A 1 139 ? 5.033 3.073 -17.405 1.00 87.12 139 GLN A N 1
ATOM 1060 C CA . GLN A 1 139 ? 4.510 1.802 -17.905 1.00 87.12 139 GLN A CA 1
ATOM 1061 C C . GLN A 1 139 ? 5.095 0.586 -17.175 1.00 87.12 139 GLN A C 1
ATOM 1063 O O . GLN A 1 139 ? 4.351 -0.354 -16.887 1.00 87.12 139 GLN A O 1
ATOM 1068 N N . VAL A 1 140 ? 6.391 0.600 -16.839 1.00 87.00 140 VAL A N 1
ATOM 1069 C CA . VAL A 1 140 ? 7.055 -0.526 -16.159 1.00 87.00 140 VAL A CA 1
ATOM 1070 C C . VAL A 1 140 ? 6.399 -0.825 -14.815 1.00 87.00 140 VAL A C 1
ATOM 1072 O O . VAL A 1 140 ? 6.010 -1.968 -14.567 1.00 87.00 140 VAL A O 1
ATOM 1075 N N . TRP A 1 141 ? 6.257 0.171 -13.939 1.00 85.56 141 TRP A N 1
ATOM 1076 C CA . TRP A 1 141 ? 5.687 -0.071 -12.612 1.00 85.56 141 TRP A CA 1
ATOM 1077 C C . TRP A 1 141 ? 4.163 -0.242 -12.662 1.00 85.56 141 TRP A C 1
ATOM 1079 O O . TRP A 1 141 ? 3.614 -1.071 -11.932 1.00 85.56 141 TRP A O 1
ATOM 1089 N N . GLN A 1 142 ? 3.473 0.484 -13.549 1.00 89.06 142 GLN A N 1
ATOM 1090 C CA . GLN A 1 142 ? 2.019 0.414 -13.676 1.00 89.06 142 GLN A CA 1
ATOM 1091 C C . GLN A 1 142 ? 1.561 -0.958 -14.185 1.00 89.06 142 GLN A C 1
ATOM 1093 O O . GLN A 1 142 ? 0.631 -1.534 -13.621 1.00 89.06 142 GLN A O 1
ATOM 1098 N N . SER A 1 143 ? 2.243 -1.518 -15.190 1.00 88.62 143 SER A N 1
ATOM 1099 C CA . SER A 1 143 ? 1.950 -2.861 -15.714 1.00 88.62 143 SER A CA 1
ATOM 1100 C C . SER A 1 143 ? 2.062 -3.928 -14.618 1.00 88.62 143 SER A C 1
ATOM 1102 O O . SER A 1 143 ? 1.172 -4.758 -14.436 1.00 88.62 143 SER A O 1
ATOM 1104 N N . ARG A 1 144 ? 3.108 -3.849 -13.789 1.00 88.88 144 ARG A N 1
ATOM 1105 C CA . ARG A 1 144 ? 3.326 -4.782 -12.674 1.00 88.88 144 ARG A CA 1
ATOM 1106 C C . ARG A 1 144 ? 2.226 -4.691 -11.622 1.00 88.88 144 ARG A C 1
ATOM 1108 O O . ARG A 1 144 ? 1.709 -5.719 -11.194 1.00 88.88 144 ARG A O 1
ATOM 1115 N N . ILE A 1 145 ? 1.837 -3.475 -11.234 1.00 88.44 145 ILE A N 1
ATOM 1116 C CA . ILE A 1 145 ? 0.713 -3.259 -10.312 1.00 88.44 145 ILE A CA 1
ATOM 1117 C C . ILE A 1 145 ? -0.582 -3.852 -10.878 1.00 88.44 145 ILE A C 1
ATOM 1119 O O . ILE A 1 145 ? -1.307 -4.525 -10.146 1.00 88.44 145 ILE A O 1
ATOM 1123 N N . GLN A 1 146 ? -0.858 -3.657 -12.170 1.00 90.94 146 GLN A N 1
ATOM 1124 C CA . GLN A 1 146 ? -2.054 -4.197 -12.822 1.00 90.94 146 GLN A CA 1
ATOM 1125 C C . GLN A 1 146 ? -2.070 -5.730 -12.815 1.00 90.94 146 GLN A C 1
ATOM 1127 O O . GLN A 1 146 ? -3.092 -6.330 -12.484 1.00 90.94 146 GLN A O 1
ATOM 1132 N N . VAL A 1 147 ? -0.936 -6.370 -13.110 1.00 90.69 147 VAL A N 1
ATOM 1133 C CA . VAL A 1 147 ? -0.811 -7.835 -13.064 1.00 90.69 147 VAL A CA 1
ATOM 1134 C C . VAL A 1 147 ? -1.001 -8.369 -11.643 1.00 90.69 147 VAL A C 1
ATOM 1136 O O . VAL A 1 147 ? -1.699 -9.366 -11.452 1.00 90.69 147 VAL A O 1
ATOM 1139 N N . ILE A 1 148 ? -0.446 -7.695 -10.632 1.00 89.81 148 ILE A N 1
ATOM 1140 C CA . ILE A 1 148 ? -0.623 -8.072 -9.221 1.00 89.81 148 ILE A CA 1
ATOM 1141 C C . ILE A 1 148 ? -2.097 -7.972 -8.819 1.00 89.81 148 ILE A C 1
ATOM 1143 O O . ILE A 1 148 ? -2.654 -8.920 -8.268 1.00 89.81 148 ILE A O 1
ATOM 1147 N N . GLN A 1 149 ? -2.751 -6.851 -9.124 1.00 89.25 149 GLN A N 1
ATOM 1148 C CA . GLN A 1 149 ? -4.163 -6.643 -8.800 1.00 89.25 149 GLN A CA 1
ATOM 1149 C C . GLN A 1 149 ? -5.069 -7.650 -9.522 1.00 89.25 149 GLN A C 1
ATOM 1151 O O . GLN A 1 149 ? -5.965 -8.218 -8.897 1.00 89.25 149 GLN A O 1
ATOM 1156 N N . GLY A 1 150 ? -4.797 -7.938 -10.798 1.00 90.56 150 GLY A N 1
ATOM 1157 C CA . GLY A 1 150 ? -5.504 -8.971 -11.556 1.00 90.56 150 GLY A CA 1
ATOM 1158 C C . GLY A 1 150 ? -5.324 -10.365 -10.951 1.00 90.56 150 GLY A C 1
ATOM 1159 O O . GLY A 1 150 ? -6.298 -11.097 -10.786 1.00 90.56 150 GLY A O 1
ATOM 1160 N N . SER A 1 151 ? -4.103 -10.704 -10.529 1.00 90.06 151 SER A N 1
ATOM 1161 C CA . SER A 1 151 ? -3.802 -11.988 -9.882 1.00 90.06 151 SER A CA 1
ATOM 1162 C C . SER A 1 151 ? -4.552 -12.149 -8.557 1.00 90.06 151 SER A C 1
ATOM 1164 O O . SER A 1 151 ? -5.134 -13.202 -8.301 1.00 90.06 151 SER A O 1
ATOM 1166 N N . ILE A 1 152 ? -4.600 -11.095 -7.733 1.00 88.06 152 ILE A N 1
ATOM 1167 C CA . ILE A 1 152 ? -5.349 -11.092 -6.467 1.00 88.06 152 ILE A CA 1
ATOM 1168 C C . ILE A 1 152 ? -6.851 -11.248 -6.731 1.00 88.06 152 ILE A C 1
ATOM 1170 O O . ILE A 1 152 ? -7.517 -12.004 -6.025 1.00 88.06 152 ILE A O 1
ATOM 1174 N N . MET A 1 153 ? -7.389 -10.583 -7.757 1.00 90.56 153 MET A N 1
ATOM 1175 C CA . MET A 1 153 ? -8.806 -10.686 -8.112 1.00 90.56 153 MET A CA 1
ATOM 1176 C C . MET A 1 153 ? -9.185 -12.113 -8.528 1.00 90.56 153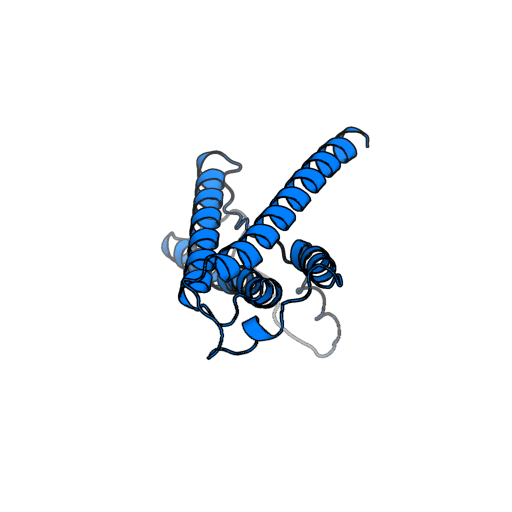 MET A C 1
ATOM 1178 O O . MET A 1 153 ? -10.164 -12.659 -8.019 1.00 90.56 153 MET A O 1
ATOM 1182 N N . VAL A 1 154 ? -8.386 -12.748 -9.392 1.00 91.25 154 VAL A N 1
ATOM 1183 C CA . VAL A 1 154 ? -8.609 -14.139 -9.824 1.00 91.25 154 VAL A CA 1
ATOM 1184 C C . VAL A 1 154 ? -8.464 -15.112 -8.653 1.00 91.25 154 VAL A C 1
ATOM 1186 O O . VAL A 1 154 ? -9.323 -15.972 -8.466 1.00 91.25 154 VAL A O 1
ATOM 1189 N N . GLY A 1 155 ? -7.428 -14.944 -7.825 1.00 88.62 155 GLY A N 1
ATOM 1190 C CA . GLY A 1 155 ? -7.241 -15.752 -6.618 1.00 88.62 155 GLY A CA 1
ATOM 1191 C C . GLY A 1 155 ? -8.420 -15.633 -5.647 1.00 88.62 155 GLY A C 1
ATOM 1192 O O . GLY A 1 155 ? -8.864 -16.634 -5.092 1.00 88.62 155 GLY A O 1
ATOM 1193 N N . SER A 1 156 ? -8.988 -14.431 -5.505 1.00 87.75 156 SER A N 1
ATOM 1194 C CA . SER A 1 156 ? -10.153 -14.191 -4.644 1.00 87.75 156 SER A CA 1
ATOM 1195 C C . SER A 1 156 ? -11.411 -14.898 -5.155 1.00 87.75 156 SER A C 1
ATOM 1197 O O . SER A 1 156 ? -12.143 -15.487 -4.365 1.00 87.75 156 SER A O 1
ATOM 1199 N N . LEU A 1 157 ? -11.653 -14.889 -6.471 1.00 89.75 157 LEU A N 1
ATOM 1200 C CA . LEU A 1 157 ? -12.776 -15.620 -7.073 1.00 89.75 157 LEU A CA 1
ATOM 1201 C C . LEU A 1 157 ? -12.636 -17.133 -6.876 1.00 89.75 157 LEU A C 1
ATOM 1203 O O . LEU A 1 157 ? -13.613 -17.806 -6.549 1.00 89.75 157 LEU A O 1
ATOM 1207 N N . PHE A 1 158 ? -11.420 -17.656 -7.041 1.00 89.50 158 PHE A N 1
ATOM 1208 C CA . PHE A 1 158 ? -11.142 -19.072 -6.829 1.00 89.50 158 PHE A CA 1
ATOM 1209 C C . PHE A 1 158 ? -11.349 -19.481 -5.367 1.00 89.50 158 PHE A C 1
ATOM 1211 O O . PHE A 1 158 ? -11.965 -20.511 -5.111 1.00 89.50 158 PHE A O 1
ATOM 1218 N N . GLN A 1 159 ? -10.907 -18.651 -4.414 1.00 87.50 159 GLN A N 1
ATOM 1219 C CA . GLN A 1 159 ? -11.112 -18.895 -2.985 1.00 87.50 159 GLN A CA 1
ATOM 1220 C C . GLN A 1 159 ? -12.601 -18.984 -2.628 1.00 87.50 159 GLN A C 1
ATOM 1222 O O . GLN A 1 159 ? -13.000 -19.904 -1.925 1.00 87.50 159 GLN A O 1
ATOM 1227 N N . VAL A 1 160 ? -13.431 -18.065 -3.134 1.00 90.38 160 VAL A N 1
ATOM 1228 C CA . VAL A 1 160 ? -14.882 -18.071 -2.871 1.00 90.38 160 VAL A CA 1
ATOM 1229 C C . VAL A 1 160 ? -15.554 -19.308 -3.468 1.00 90.38 160 VAL A C 1
ATOM 1231 O O . VAL A 1 160 ? -16.427 -19.903 -2.842 1.00 90.38 160 VAL A O 1
ATOM 1234 N N . TRP A 1 161 ? -15.148 -19.711 -4.673 1.00 89.31 161 TRP A N 1
ATOM 1235 C CA . TRP A 1 161 ? -15.669 -20.925 -5.299 1.00 89.31 161 TRP A CA 1
ATOM 1236 C C . TRP A 1 161 ? -15.268 -22.187 -4.527 1.00 89.31 161 TRP A C 1
ATOM 1238 O O . TRP A 1 161 ? -16.100 -23.068 -4.325 1.00 89.31 161 TRP A O 1
ATOM 1248 N N . TRP A 1 162 ? -14.020 -22.249 -4.058 1.00 88.88 162 TRP A N 1
ATOM 1249 C CA . TRP A 1 162 ? -13.503 -23.362 -3.266 1.00 88.88 162 TRP A CA 1
ATOM 1250 C C . TRP A 1 162 ? -14.211 -23.492 -1.911 1.00 88.88 162 TRP A C 1
ATOM 1252 O O . TRP A 1 162 ? -14.651 -24.585 -1.562 1.00 88.88 162 TRP A O 1
ATOM 1262 N N . ASP A 1 163 ? -14.396 -22.382 -1.188 1.00 87.00 163 ASP A N 1
ATOM 1263 C CA . ASP A 1 163 ? -15.149 -22.353 0.077 1.00 87.00 163 ASP A CA 1
ATOM 1264 C C . ASP A 1 163 ? -16.628 -22.726 -0.111 1.00 87.00 163 ASP A C 1
ATOM 1266 O O . ASP A 1 163 ? -17.268 -23.184 0.827 1.00 87.00 163 ASP A O 1
ATOM 1270 N N . SER A 1 164 ? -17.188 -22.548 -1.312 1.00 83.62 164 SER A N 1
ATOM 1271 C CA . SER A 1 164 ? -18.567 -22.947 -1.611 1.00 83.62 164 SER A CA 1
ATOM 1272 C C . SER A 1 164 ? -18.727 -24.447 -1.899 1.00 83.62 164 SER A C 1
ATOM 1274 O O . SER A 1 164 ? -19.864 -24.905 -2.037 1.00 83.62 164 SER A O 1
ATOM 1276 N N . LEU A 1 165 ? -17.631 -25.192 -2.071 1.00 80.75 165 LEU A N 1
ATOM 1277 C CA . LEU A 1 165 ? -17.636 -26.599 -2.495 1.00 80.75 165 LEU A CA 1
ATOM 1278 C C . LEU A 1 165 ? -17.280 -27.572 -1.354 1.00 80.75 165 LEU A C 1
ATOM 1280 O O . LEU A 1 165 ? -17.531 -28.771 -1.481 1.00 80.75 165 LEU A O 1
ATOM 1284 N N . VAL A 1 166 ? -16.713 -27.053 -0.261 1.00 73.94 166 VAL A N 1
ATOM 1285 C CA . VAL A 1 166 ? -16.389 -27.748 1.001 1.00 73.94 166 VAL A CA 1
ATOM 1286 C C . VAL A 1 166 ? -17.498 -27.540 2.026 1.00 73.94 166 VAL A C 1
ATOM 1288 O O . VAL A 1 166 ? -17.811 -28.525 2.732 1.00 73.94 166 VAL A O 1
#

Foldseek 3Di:
DPPPPPPPDDDDDDDDPPPPPPPDDPPDDDPPVVVVVVVVVVCVVVLVVQVVQLVLVCVLLLNPLPPPVSVVVSVVQVVVQVVVQVCCCPVHDVDRDRDHDDPVLVVVLSVVCPDPVNDDDPLSVDNVSDDVPDPVSVCSSVVSVVVSVVVVVVVVVVVVVVVVVD

InterPro domains:
  IPR006043 Nucleobase cation symporter 2 family [PF00860] (36-159)